Protein AF-A0A1X1ZXG7-F1 (afdb_monomer_lite)

pLDDT: mean 84.22, std 15.98, range [33.38, 97.19]

Sequence (123 aa):
MFLPVGERIFGDMFITGVLAHEYGHALQQMAKLVTRKDPTIVREQQADCFAGVYLWWVAAGKSPRFMLSTGDGLDRVLAGVVTTRDPVMDSDTENDDEHGSALDRVSAFQMGFVTTAPTTSRP

Foldseek 3Di:
DDDPVLCVQLNPVLVVLVVQLVVQLVCCVVVVVDDPPDQLQVSLLSSLLSSLQVVLCQCVVNDPPHHADPPSRVVSNLVSLQVPADDPDDPPDRDNPHSHHSCSSSVSSCNNNVVNPDPPPDD

Secondary structure (DSSP, 8-state):
--HHHHHHHH-HHHHHHHHHHHHHHHHHHHTT---TTS-HHHHHHHHHHHHHHHHHHHHTT--SS----TTHHHHHHHHHHHHTPPP---TT---S-----HHHHHHHHHHHHHHSS-TT---

Radius of gyration: 14.58 Å; chains: 1; bounding box: 30×31×45 Å

Organism: NCBI:txid244292

Structure (mmCIF, N/CA/C/O backbone):
data_AF-A0A1X1ZXG7-F1
#
_entry.id   AF-A0A1X1ZXG7-F1
#
loop_
_atom_site.group_PDB
_atom_site.id
_atom_site.type_symbol
_atom_site.label_atom_id
_atom_site.label_alt_id
_atom_site.label_comp_id
_atom_site.label_asym_id
_atom_site.label_entity_id
_atom_site.label_seq_id
_atom_site.pdbx_PDB_ins_code
_atom_site.Cartn_x
_atom_site.Cartn_y
_atom_site.Cartn_z
_atom_site.occupancy
_atom_site.B_iso_or_equiv
_atom_site.auth_seq_id
_atom_site.auth_comp_id
_atom_site.auth_asym_id
_atom_site.auth_atom_id
_atom_site.pdbx_PDB_model_num
ATOM 1 N N . MET A 1 1 ? -7.130 -12.156 -11.820 1.00 54.00 1 MET A N 1
ATOM 2 C CA . MET A 1 1 ? -8.278 -12.391 -10.907 1.00 54.00 1 MET A CA 1
ATOM 3 C C . MET A 1 1 ? -8.047 -11.483 -9.729 1.00 54.00 1 MET A C 1
ATOM 5 O O . MET A 1 1 ? -7.066 -11.734 -9.055 1.00 54.00 1 MET A O 1
ATOM 9 N N . PHE A 1 2 ? -8.802 -10.402 -9.533 1.00 74.25 2 PHE A N 1
ATOM 10 C CA . PHE A 1 2 ? -8.343 -9.440 -8.527 1.00 74.25 2 PHE A CA 1
ATOM 11 C C . PHE A 1 2 ? -9.372 -9.133 -7.456 1.00 74.25 2 PHE A C 1
ATOM 13 O O . PHE A 1 2 ? -9.408 -9.838 -6.453 1.00 74.25 2 PHE A O 1
ATOM 20 N N . LEU A 1 3 ? -10.252 -8.160 -7.656 1.00 81.12 3 LEU A N 1
ATOM 21 C CA . LEU A 1 3 ? -10.938 -7.570 -6.507 1.00 81.12 3 LEU A CA 1
ATOM 22 C C . LEU A 1 3 ? -12.035 -8.461 -5.886 1.00 81.12 3 LEU A C 1
ATOM 24 O O . LEU A 1 3 ? -11.907 -8.777 -4.710 1.00 81.12 3 LEU A O 1
ATOM 28 N N . PRO A 1 4 ? -13.041 -8.992 -6.614 1.00 86.62 4 PRO A N 1
ATOM 29 C CA . PRO A 1 4 ? -14.139 -9.726 -5.962 1.00 86.62 4 PRO A CA 1
ATOM 30 C C . PRO A 1 4 ? -13.723 -11.061 -5.331 1.00 86.62 4 PRO A C 1
ATOM 32 O O . PRO A 1 4 ? -14.376 -11.573 -4.428 1.00 86.62 4 PRO A O 1
ATOM 35 N N . VAL A 1 5 ? -12.657 -11.674 -5.847 1.00 87.00 5 VAL A N 1
ATOM 36 C CA . VAL A 1 5 ? -12.129 -12.930 -5.301 1.00 87.00 5 VAL A CA 1
ATOM 37 C C . VAL A 1 5 ? -11.147 -12.637 -4.177 1.00 87.00 5 VAL A C 1
ATOM 39 O O . VAL A 1 5 ? -11.228 -13.276 -3.134 1.00 87.00 5 VAL A O 1
ATOM 42 N N . GLY A 1 6 ? -10.264 -11.654 -4.362 1.00 84.88 6 GLY A N 1
ATOM 43 C CA . GLY A 1 6 ? -9.348 -11.211 -3.319 1.00 84.88 6 GLY A CA 1
ATOM 44 C C . GLY A 1 6 ? -10.091 -10.722 -2.079 1.00 84.88 6 GLY A C 1
ATOM 45 O O . GLY A 1 6 ? -9.715 -11.090 -0.977 1.00 84.88 6 GLY A O 1
ATOM 46 N N . GLU A 1 7 ? -11.208 -10.012 -2.237 1.00 89.94 7 GLU A N 1
ATOM 47 C CA . GLU A 1 7 ? -12.091 -9.620 -1.131 1.00 89.94 7 GLU A CA 1
ATOM 48 C C . GLU A 1 7 ? -12.599 -10.838 -0.348 1.00 89.94 7 GLU A C 1
ATOM 50 O O . GLU A 1 7 ? -12.526 -10.871 0.875 1.00 89.94 7 GLU A O 1
ATOM 55 N N . ARG A 1 8 ? -13.055 -11.892 -1.034 1.00 89.25 8 ARG A N 1
ATOM 56 C CA . ARG A 1 8 ? -13.560 -13.105 -0.366 1.00 89.25 8 ARG A CA 1
ATOM 57 C C . ARG A 1 8 ? -12.480 -13.859 0.409 1.00 89.25 8 ARG A C 1
ATOM 59 O O . ARG A 1 8 ? -12.806 -14.530 1.383 1.00 89.25 8 ARG A O 1
ATOM 66 N N . ILE A 1 9 ? -11.229 -13.792 -0.043 1.00 89.31 9 ILE A N 1
ATO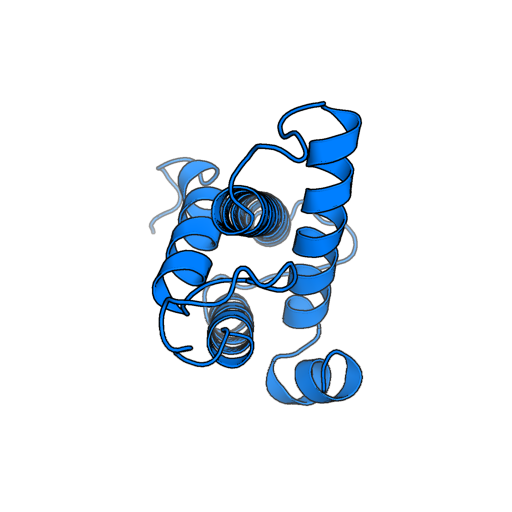M 67 C CA . ILE A 1 9 ? -10.109 -14.545 0.541 1.00 89.31 9 ILE A CA 1
ATOM 68 C C . ILE A 1 9 ? -9.398 -13.724 1.628 1.00 89.31 9 ILE A C 1
ATOM 70 O O . ILE A 1 9 ? -9.066 -14.255 2.686 1.00 89.31 9 ILE A O 1
ATOM 74 N N . PHE A 1 10 ? -9.185 -12.431 1.384 1.00 91.56 10 PHE A N 1
ATOM 75 C CA . PHE A 1 10 ? -8.343 -11.543 2.192 1.00 91.56 10 PHE A CA 1
ATOM 76 C C . PHE A 1 10 ? -9.133 -10.423 2.898 1.00 91.56 10 PHE A C 1
ATOM 78 O O . PHE A 1 10 ? -8.605 -9.743 3.775 1.00 91.56 10 PHE A O 1
ATOM 85 N N . GLY A 1 11 ? -10.417 -10.254 2.589 1.00 90.88 11 GLY A N 1
ATOM 86 C CA . GLY A 1 11 ? -11.300 -9.263 3.207 1.00 90.88 11 GLY A CA 1
ATOM 87 C C . GLY A 1 11 ? -11.154 -7.842 2.653 1.00 90.88 11 GLY A C 1
ATOM 88 O O . GLY A 1 11 ? -10.277 -7.532 1.850 1.00 90.88 11 GLY A O 1
ATOM 89 N N . ASP A 1 12 ? -12.016 -6.947 3.125 1.00 91.88 12 ASP A N 1
ATOM 90 C CA . ASP A 1 12 ? -12.188 -5.583 2.601 1.00 91.88 12 ASP A CA 1
ATOM 91 C C . ASP A 1 12 ? -10.915 -4.725 2.685 1.00 91.88 12 ASP A C 1
ATOM 93 O O . ASP A 1 12 ? -10.655 -3.859 1.842 1.00 91.88 12 ASP A O 1
ATOM 97 N N . MET A 1 13 ? -10.079 -4.973 3.698 1.00 94.00 13 MET A N 1
ATOM 98 C CA . MET A 1 13 ? -8.830 -4.232 3.866 1.00 94.00 13 MET A CA 1
ATOM 99 C C . MET A 1 13 ? -7.789 -4.577 2.802 1.00 94.00 13 ME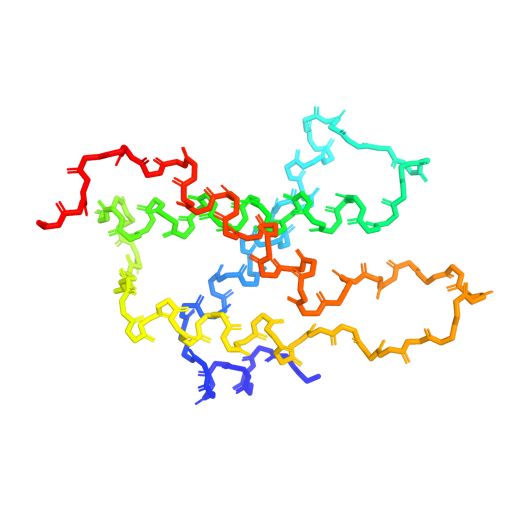T A C 1
ATOM 101 O O . MET A 1 13 ? -6.974 -3.717 2.478 1.00 94.00 13 MET A O 1
ATOM 105 N N . PHE A 1 14 ? -7.845 -5.768 2.197 1.00 93.00 14 PHE A N 1
ATOM 106 C CA . PHE A 1 14 ? -7.025 -6.075 1.024 1.00 93.00 14 PHE A CA 1
ATOM 107 C C . PHE A 1 14 ? -7.404 -5.175 -0.155 1.00 93.00 14 PHE A C 1
ATOM 109 O O . PHE A 1 14 ? -6.527 -4.586 -0.778 1.00 93.00 14 PHE A O 1
ATOM 116 N N . ILE A 1 15 ? -8.703 -4.986 -0.405 1.00 92.56 15 ILE A N 1
ATOM 117 C CA . ILE A 1 15 ? -9.190 -4.087 -1.464 1.00 92.56 15 ILE A CA 1
ATOM 118 C C . ILE A 1 15 ? -8.738 -2.658 -1.200 1.00 92.56 15 ILE A C 1
ATOM 120 O O . ILE A 1 15 ? -8.221 -1.986 -2.087 1.00 92.56 15 ILE A O 1
ATOM 124 N N . THR A 1 16 ? -8.870 -2.221 0.048 1.00 93.94 16 THR A N 1
ATOM 125 C CA . THR A 1 16 ? -8.387 -0.914 0.491 1.00 93.94 16 THR A CA 1
ATOM 126 C C . THR A 1 16 ? -6.874 -0.758 0.274 1.00 93.94 16 THR A C 1
ATOM 128 O O . THR A 1 16 ? -6.434 0.300 -0.167 1.00 93.94 16 THR A O 1
ATOM 131 N N . GLY A 1 17 ? -6.085 -1.807 0.527 1.00 94.31 17 GLY A N 1
ATOM 132 C CA . GLY A 1 17 ? -4.644 -1.845 0.261 1.00 94.31 17 GLY A CA 1
ATOM 133 C C . GLY A 1 17 ? -4.298 -1.737 -1.223 1.00 94.31 17 GLY A C 1
ATOM 134 O O . GLY A 1 17 ? -3.458 -0.918 -1.583 1.00 94.31 17 GLY A O 1
ATOM 135 N N . VAL A 1 18 ? -4.992 -2.487 -2.086 1.00 93.50 18 VAL A N 1
ATOM 136 C CA . VAL A 1 18 ? -4.825 -2.398 -3.547 1.00 93.50 18 VAL A CA 1
ATOM 137 C C . VAL A 1 18 ? -5.153 -0.989 -4.037 1.00 93.50 18 VAL A C 1
ATOM 139 O O . VAL A 1 18 ? -4.353 -0.373 -4.725 1.00 93.50 18 VAL A O 1
ATOM 142 N N . LEU A 1 19 ? -6.286 -0.419 -3.621 1.00 94.31 19 LEU A N 1
ATOM 143 C CA . LEU A 1 19 ? -6.653 0.946 -4.013 1.00 94.31 19 LEU A CA 1
ATOM 144 C C . LEU A 1 19 ? -5.636 1.991 -3.534 1.00 94.31 19 LEU A C 1
ATOM 146 O O . LEU A 1 19 ? -5.398 2.977 -4.229 1.00 94.31 19 LEU A O 1
ATOM 150 N N . ALA A 1 20 ? -5.043 1.794 -2.356 1.00 96.50 20 ALA A N 1
ATOM 151 C CA . ALA A 1 20 ? -4.009 2.682 -1.840 1.00 96.50 20 ALA A CA 1
ATOM 152 C C . ALA A 1 20 ? -2.710 2.599 -2.654 1.00 96.50 20 ALA A C 1
ATOM 154 O O . ALA A 1 20 ? -2.077 3.631 -2.870 1.00 96.50 20 ALA A O 1
ATOM 155 N N . HIS A 1 21 ? -2.353 1.408 -3.137 1.00 95.56 21 HIS A N 1
ATOM 156 C CA . HIS A 1 21 ? -1.243 1.200 -4.065 1.00 95.56 21 HIS A CA 1
ATOM 157 C C . HIS A 1 21 ? -1.498 1.924 -5.399 1.00 95.56 21 HIS A C 1
ATOM 159 O O . HIS A 1 21 ? -0.707 2.782 -5.788 1.00 95.56 21 HIS A O 1
ATOM 165 N N . GLU A 1 22 ? -2.660 1.712 -6.026 1.00 94.06 22 GLU A N 1
ATOM 166 C CA . GLU A 1 22 ? -3.016 2.380 -7.291 1.00 94.06 22 GLU A CA 1
ATOM 167 C C . GLU A 1 22 ? -3.041 3.909 -7.158 1.00 94.06 22 GLU A C 1
ATOM 169 O O . GLU A 1 22 ? -2.567 4.659 -8.017 1.00 94.06 22 GLU A O 1
ATOM 174 N N . TYR A 1 23 ? -3.567 4.403 -6.035 1.00 96.25 23 TYR A N 1
ATOM 175 C CA . TYR A 1 23 ? -3.531 5.829 -5.730 1.00 96.25 23 TYR A CA 1
ATOM 176 C C . TYR A 1 23 ? -2.100 6.326 -5.480 1.00 96.25 23 TYR A C 1
ATOM 178 O O . TYR A 1 23 ? -1.778 7.477 -5.782 1.00 96.25 23 TYR A O 1
ATOM 186 N N . GLY A 1 24 ? -1.221 5.456 -4.983 1.00 95.62 24 GLY A N 1
ATOM 187 C CA . GLY A 1 24 ? 0.209 5.690 -4.881 1.00 95.62 24 GLY A CA 1
ATOM 188 C C . GLY A 1 24 ? 0.819 6.080 -6.226 1.00 95.62 24 GLY A C 1
ATOM 189 O O . GLY A 1 24 ? 1.476 7.117 -6.295 1.00 95.62 24 GLY A O 1
ATOM 190 N N . HIS A 1 25 ? 0.521 5.362 -7.312 1.00 95.19 25 HIS A N 1
ATOM 191 C CA . HIS A 1 25 ? 0.975 5.753 -8.656 1.00 95.19 25 HIS A CA 1
ATOM 192 C C . HIS A 1 25 ? 0.498 7.143 -9.072 1.00 95.19 25 HIS A C 1
ATOM 194 O O . HIS A 1 25 ? 1.263 7.925 -9.647 1.00 95.19 25 HIS A O 1
ATOM 200 N N . ALA A 1 26 ? -0.751 7.489 -8.757 1.00 95.31 26 ALA A N 1
ATOM 201 C CA . ALA A 1 26 ? -1.267 8.825 -9.033 1.00 95.31 26 ALA A CA 1
ATOM 202 C C . ALA A 1 26 ? -0.479 9.896 -8.257 1.00 95.31 26 ALA A C 1
ATOM 204 O O . ALA A 1 26 ? -0.059 10.896 -8.844 1.00 95.31 26 ALA A O 1
ATOM 205 N N . LEU A 1 27 ? -0.199 9.669 -6.968 1.00 95.94 27 LEU A N 1
ATOM 206 C CA . LEU A 1 27 ? 0.618 10.574 -6.152 1.00 95.94 27 LEU A CA 1
ATOM 207 C C . LEU A 1 27 ? 2.028 10.750 -6.722 1.00 95.94 27 LEU A C 1
ATOM 209 O O . LEU A 1 27 ? 2.512 11.879 -6.796 1.00 95.94 27 LEU A O 1
ATOM 213 N N . GLN A 1 28 ? 2.663 9.667 -7.175 1.00 94.38 28 GLN A N 1
ATOM 214 C CA . GLN A 1 28 ? 3.982 9.714 -7.811 1.00 94.38 28 GLN A CA 1
ATOM 215 C C . GLN A 1 28 ? 4.001 10.646 -9.023 1.00 94.38 28 GLN A C 1
ATOM 217 O O . GLN A 1 28 ? 4.900 11.480 -9.154 1.00 94.38 28 GLN A O 1
ATOM 222 N N . GLN A 1 29 ? 2.990 10.531 -9.890 1.00 92.19 29 GLN A N 1
ATOM 223 C CA . GLN A 1 29 ? 2.855 11.366 -11.082 1.00 92.19 29 GLN A CA 1
ATOM 224 C C . GLN A 1 29 ? 2.562 12.825 -10.724 1.00 92.19 29 GLN A C 1
ATOM 226 O O . GLN A 1 29 ? 3.204 13.735 -11.251 1.00 92.19 29 GLN A O 1
ATOM 231 N N . MET A 1 30 ? 1.625 13.060 -9.803 1.00 94.69 30 MET A N 1
ATOM 232 C CA . MET A 1 30 ? 1.227 14.404 -9.376 1.00 94.69 30 MET A CA 1
ATOM 233 C C . MET A 1 30 ? 2.377 15.160 -8.702 1.00 94.69 30 MET A C 1
ATOM 235 O O . MET A 1 30 ? 2.577 16.346 -8.969 1.00 94.69 30 MET A O 1
ATOM 239 N N . ALA A 1 31 ? 3.149 14.474 -7.857 1.00 95.12 31 ALA A N 1
ATOM 240 C CA . ALA A 1 31 ? 4.288 15.041 -7.141 1.00 95.12 31 ALA A CA 1
ATOM 241 C C . ALA A 1 31 ? 5.605 14.983 -7.937 1.00 95.12 31 ALA A C 1
ATOM 243 O O . ALA A 1 31 ? 6.620 15.485 -7.458 1.00 95.12 31 ALA A O 1
ATOM 244 N N . LYS A 1 32 ? 5.594 14.421 -9.157 1.00 94.62 32 LYS A N 1
ATOM 245 C CA . LYS A 1 32 ? 6.773 14.255 -10.027 1.00 94.62 32 LYS A CA 1
ATOM 246 C C . LYS A 1 32 ? 7.930 13.525 -9.331 1.00 94.62 32 LYS A C 1
ATOM 248 O O . LYS A 1 32 ? 9.090 13.883 -9.515 1.00 94.62 32 LYS A O 1
ATOM 253 N N . LEU A 1 33 ? 7.602 12.518 -8.521 1.00 91.31 33 LEU A N 1
ATOM 254 C CA . LEU A 1 33 ? 8.583 11.722 -7.772 1.00 91.31 33 LEU A CA 1
ATOM 255 C C . LEU A 1 33 ? 9.298 10.695 -8.650 1.00 91.31 33 LEU A C 1
ATOM 257 O O . LEU A 1 33 ? 10.388 10.253 -8.306 1.00 91.31 33 LEU A O 1
ATOM 261 N N . VAL A 1 34 ? 8.673 10.329 -9.769 1.00 88.56 34 VAL A N 1
ATOM 262 C CA . VAL A 1 34 ? 9.185 9.360 -10.736 1.00 88.56 34 VAL A CA 1
ATOM 263 C C . VAL A 1 34 ? 8.930 9.849 -12.159 1.00 88.56 34 VAL A C 1
ATOM 265 O O . VAL A 1 34 ? 8.052 10.674 -12.431 1.00 88.56 34 VAL A O 1
ATOM 268 N N . THR A 1 35 ? 9.695 9.305 -13.085 1.00 87.50 35 THR A N 1
ATOM 269 C CA . THR A 1 35 ? 9.650 9.528 -14.523 1.00 87.50 35 THR A CA 1
ATOM 270 C C . THR A 1 35 ? 9.559 8.184 -15.242 1.00 87.50 35 THR A C 1
ATOM 272 O O . THR A 1 35 ? 9.761 7.125 -14.656 1.00 87.50 35 THR A O 1
ATOM 275 N N . ARG A 1 36 ? 9.314 8.207 -16.557 1.00 81.75 36 ARG A N 1
ATOM 276 C CA . ARG A 1 36 ? 9.347 6.986 -17.385 1.00 81.75 36 ARG A CA 1
ATOM 277 C C . ARG A 1 36 ? 10.739 6.349 -17.508 1.00 81.75 36 ARG A C 1
ATOM 279 O O . ARG A 1 36 ? 10.849 5.302 -18.122 1.00 81.75 36 ARG A O 1
ATOM 286 N N . LYS A 1 37 ? 11.790 7.010 -17.015 1.00 86.31 37 LYS A N 1
ATOM 287 C CA . LYS A 1 37 ? 13.164 6.491 -17.036 1.00 86.31 37 LYS A CA 1
ATOM 288 C C . LYS A 1 37 ? 13.530 5.749 -15.754 1.00 86.31 37 LYS A C 1
ATOM 290 O O . LYS A 1 37 ? 14.575 5.109 -15.721 1.00 86.31 37 LYS A O 1
ATOM 295 N N . ASP A 1 38 ? 12.721 5.887 -14.707 1.00 86.56 38 ASP A N 1
ATOM 296 C CA . ASP A 1 38 ? 12.938 5.155 -13.468 1.00 86.56 38 ASP A CA 1
ATOM 297 C C . ASP A 1 38 ? 12.507 3.696 -13.664 1.00 86.56 38 ASP A C 1
ATOM 299 O O . ASP A 1 38 ? 11.471 3.470 -14.300 1.00 86.56 38 ASP A O 1
ATOM 303 N N . PRO A 1 39 ? 13.261 2.718 -13.129 1.00 87.81 39 PRO A N 1
ATOM 304 C CA . PRO A 1 39 ? 12.897 1.310 -13.242 1.00 87.81 39 PRO A CA 1
ATOM 305 C C . PRO A 1 39 ? 11.478 1.055 -12.723 1.00 87.81 39 PRO A C 1
ATOM 307 O O . PRO A 1 39 ? 11.117 1.568 -11.658 1.00 87.81 39 PRO A O 1
ATOM 310 N N . THR A 1 40 ? 10.691 0.243 -13.437 1.00 85.62 40 THR A N 1
ATOM 311 C CA . THR A 1 40 ? 9.304 -0.100 -13.067 1.00 85.62 40 THR A CA 1
ATOM 312 C C . THR A 1 40 ? 9.219 -0.569 -11.617 1.00 85.62 40 THR A C 1
ATOM 314 O O . THR A 1 40 ? 8.493 0.029 -10.827 1.00 85.62 40 THR A O 1
ATOM 317 N N . ILE A 1 41 ? 10.103 -1.483 -11.209 1.00 87.19 41 ILE A N 1
ATOM 318 C CA . ILE A 1 41 ? 10.185 -1.991 -9.833 1.00 87.19 41 ILE A CA 1
ATOM 319 C C . ILE A 1 41 ? 10.358 -0.908 -8.750 1.00 87.19 41 ILE A C 1
ATOM 321 O O . ILE A 1 41 ? 9.910 -1.073 -7.616 1.00 87.19 41 ILE A O 1
ATOM 325 N N . VAL A 1 42 ? 11.003 0.224 -9.054 1.00 88.94 42 VAL A N 1
ATOM 326 C CA . VAL A 1 42 ? 11.150 1.335 -8.093 1.00 88.94 42 VAL A CA 1
ATOM 327 C C . VAL A 1 42 ? 9.824 2.075 -7.929 1.00 88.94 42 VAL A C 1
ATOM 329 O O . VAL A 1 42 ? 9.462 2.470 -6.818 1.00 88.94 42 VAL A O 1
ATOM 332 N N . ARG A 1 43 ? 9.088 2.249 -9.030 1.00 90.94 43 ARG A N 1
ATOM 333 C CA . ARG A 1 43 ? 7.766 2.884 -9.041 1.00 90.94 43 ARG A CA 1
ATOM 334 C C . ARG A 1 43 ? 6.759 2.016 -8.288 1.00 90.94 43 ARG A C 1
ATOM 336 O O . ARG A 1 43 ? 6.029 2.540 -7.450 1.00 90.94 43 ARG A O 1
ATOM 343 N N . GLU A 1 44 ? 6.801 0.707 -8.493 1.00 91.88 44 GLU A N 1
ATOM 344 C CA . GLU A 1 44 ? 5.931 -0.251 -7.805 1.00 91.88 44 GLU A CA 1
ATOM 345 C C . GLU A 1 44 ? 6.214 -0.333 -6.301 1.00 91.88 44 GLU A C 1
ATOM 347 O O . GLU A 1 44 ? 5.314 -0.140 -5.481 1.00 91.88 44 GLU A O 1
ATOM 352 N N . GLN A 1 45 ? 7.482 -0.462 -5.898 1.00 93.38 45 GLN A N 1
ATOM 353 C CA . GLN A 1 45 ? 7.835 -0.463 -4.473 1.00 93.38 45 GLN A CA 1
ATOM 354 C C . GLN A 1 45 ? 7.463 0.853 -3.774 1.00 93.38 45 GLN A C 1
ATOM 356 O O . GLN A 1 45 ? 7.013 0.856 -2.627 1.00 93.38 45 GLN A O 1
ATOM 361 N N . GLN A 1 46 ? 7.605 2.002 -4.437 1.00 94.94 46 GLN A N 1
ATOM 362 C CA . GLN A 1 46 ? 7.172 3.265 -3.841 1.00 94.94 46 GLN A CA 1
ATOM 363 C C . GLN A 1 46 ? 5.640 3.333 -3.681 1.00 94.94 46 GLN A C 1
ATOM 365 O O . GLN A 1 46 ? 5.167 3.909 -2.699 1.00 94.94 46 GLN A O 1
ATOM 370 N N . ALA A 1 47 ? 4.864 2.730 -4.586 1.00 95.25 47 ALA A N 1
ATOM 371 C CA . ALA A 1 47 ? 3.409 2.642 -4.459 1.00 95.25 47 ALA A CA 1
ATOM 372 C C . ALA A 1 47 ? 2.994 1.718 -3.299 1.00 95.25 47 ALA A C 1
ATOM 374 O O . ALA A 1 47 ? 2.163 2.111 -2.476 1.00 95.25 47 ALA A O 1
ATOM 375 N N . ASP A 1 48 ? 3.649 0.562 -3.145 1.00 96.31 48 ASP A N 1
ATOM 376 C CA . ASP A 1 48 ? 3.468 -0.323 -1.985 1.00 96.31 48 ASP A CA 1
ATOM 377 C C . ASP A 1 48 ? 3.827 0.383 -0.664 1.00 96.31 48 ASP A C 1
ATOM 379 O O . ASP A 1 48 ? 3.105 0.265 0.329 1.00 96.31 48 ASP A O 1
ATOM 383 N N . CYS A 1 49 ? 4.891 1.191 -0.650 1.00 96.38 49 CYS A N 1
ATOM 384 C CA . CYS A 1 49 ? 5.254 2.016 0.504 1.00 96.38 49 CYS A CA 1
ATOM 385 C C . CYS A 1 49 ? 4.151 3.030 0.857 1.00 96.38 49 CYS A C 1
ATOM 387 O O . CYS A 1 49 ? 3.759 3.147 2.020 1.00 96.38 49 CYS A O 1
ATOM 389 N N . PHE A 1 50 ? 3.575 3.723 -0.130 1.00 97.19 50 PHE A N 1
ATOM 390 C CA . PHE A 1 50 ? 2.450 4.635 0.107 1.00 97.19 50 PHE A CA 1
ATOM 391 C C . PHE A 1 50 ? 1.196 3.912 0.609 1.00 97.19 50 PHE A C 1
ATOM 393 O O . PHE A 1 50 ? 0.519 4.420 1.509 1.00 97.19 50 PHE A O 1
ATOM 400 N N . ALA A 1 51 ? 0.924 2.706 0.108 1.00 96.81 51 ALA A N 1
ATOM 401 C CA . ALA A 1 51 ? -0.132 1.857 0.647 1.00 96.81 51 ALA A CA 1
ATOM 402 C C . ALA A 1 51 ? 0.125 1.509 2.124 1.00 96.81 51 ALA A C 1
ATOM 404 O O . ALA A 1 51 ? -0.784 1.623 2.949 1.00 96.81 51 ALA A O 1
ATOM 405 N N . GLY A 1 52 ? 1.370 1.177 2.482 1.00 96.31 52 GLY A N 1
ATOM 406 C CA . GLY A 1 52 ? 1.801 0.948 3.864 1.00 96.31 52 GLY A CA 1
ATOM 407 C C . GLY A 1 52 ? 1.525 2.140 4.782 1.00 96.31 52 GLY A C 1
ATOM 408 O O . GLY A 1 52 ? 0.907 1.980 5.836 1.00 96.31 52 GLY A O 1
ATOM 409 N N . VAL A 1 53 ? 1.897 3.349 4.351 1.00 97.12 53 VAL A N 1
ATOM 410 C CA . VAL A 1 53 ? 1.629 4.600 5.085 1.00 97.12 53 VAL A CA 1
ATOM 411 C C . VAL A 1 53 ? 0.129 4.803 5.320 1.00 97.12 53 VAL A C 1
ATOM 413 O O . VAL A 1 53 ? -0.300 5.136 6.430 1.00 97.12 53 VAL A O 1
ATOM 416 N N . TYR A 1 54 ? -0.692 4.601 4.286 1.00 96.81 54 TYR A N 1
ATOM 417 C CA . TYR A 1 54 ? -2.140 4.760 4.406 1.00 96.81 54 TYR A CA 1
ATOM 418 C C . TYR A 1 54 ? -2.749 3.726 5.358 1.00 96.81 54 TYR A C 1
ATOM 420 O O . TYR A 1 54 ? -3.554 4.079 6.222 1.00 96.81 54 TYR A O 1
ATOM 428 N N . LEU A 1 55 ? -2.342 2.459 5.256 1.00 96.12 55 LEU A N 1
ATOM 429 C CA . LEU A 1 55 ? -2.869 1.406 6.120 1.00 96.12 55 LEU A CA 1
ATOM 430 C C . LEU A 1 55 ? -2.424 1.591 7.571 1.00 96.12 55 LEU A C 1
ATOM 432 O O . LEU A 1 55 ? -3.219 1.329 8.473 1.00 96.12 55 LEU A O 1
ATOM 436 N N . TRP A 1 56 ? -1.226 2.125 7.820 1.00 96.00 56 TRP A N 1
ATOM 437 C CA . TRP A 1 56 ? -0.841 2.552 9.164 1.00 96.00 56 TRP A CA 1
ATOM 438 C C . TRP A 1 56 ? -1.790 3.630 9.702 1.00 96.00 56 TRP A C 1
ATOM 440 O O . TRP A 1 56 ? -2.267 3.536 10.833 1.00 96.00 56 TRP A O 1
ATOM 450 N N . TRP A 1 57 ? -2.122 4.637 8.887 1.00 96.00 57 TRP A N 1
ATOM 451 C CA . TRP A 1 57 ? -3.045 5.706 9.279 1.00 96.00 57 TRP A CA 1
ATOM 452 C C . TRP A 1 57 ? -4.448 5.165 9.612 1.00 96.00 57 TRP A C 1
ATOM 454 O O . TRP A 1 57 ? -5.070 5.615 10.578 1.00 96.00 57 TRP A O 1
ATOM 464 N N . VAL A 1 58 ? -4.922 4.154 8.870 1.00 96.56 58 VAL A N 1
ATOM 465 C CA . VAL A 1 58 ? -6.164 3.421 9.173 1.00 96.56 58 VAL A CA 1
ATOM 466 C C . VAL A 1 58 ? -6.042 2.643 10.489 1.00 96.56 58 VAL A C 1
ATOM 468 O O . VAL A 1 58 ? -6.921 2.764 11.342 1.00 96.56 58 VAL A O 1
ATOM 471 N N . ALA A 1 59 ? -4.955 1.890 10.688 1.00 94.94 59 ALA A N 1
ATOM 472 C CA . ALA A 1 59 ? -4.702 1.128 11.915 1.00 94.94 59 ALA A CA 1
ATOM 473 C C . ALA A 1 59 ? -4.580 2.027 13.157 1.00 94.94 59 ALA A C 1
ATOM 475 O O . ALA A 1 59 ? -4.989 1.643 14.249 1.00 94.94 59 ALA A O 1
ATOM 476 N N . ALA A 1 60 ? -4.101 3.261 12.987 1.00 94.56 60 ALA A N 1
ATOM 477 C CA . ALA A 1 60 ? -4.063 4.284 14.029 1.00 94.56 60 ALA A CA 1
ATOM 478 C C . ALA A 1 60 ? -5.450 4.880 14.367 1.00 94.56 60 ALA A C 1
ATOM 480 O O . ALA A 1 60 ? -5.529 5.867 15.100 1.00 94.56 60 ALA A O 1
ATOM 481 N N . GLY A 1 61 ? -6.539 4.328 13.817 1.00 94.94 61 GLY A N 1
ATOM 482 C CA . GLY A 1 61 ? -7.916 4.734 14.109 1.00 94.94 61 GLY A CA 1
ATOM 483 C C . GLY A 1 61 ? -8.312 6.080 13.506 1.00 94.94 61 GLY A C 1
ATOM 484 O O . GLY A 1 61 ? -9.292 6.684 13.934 1.00 94.94 61 GLY A O 1
ATOM 485 N N . LYS A 1 62 ? -7.548 6.587 12.533 1.00 95.50 62 LYS A N 1
ATOM 486 C CA . LYS A 1 62 ? -7.778 7.923 11.964 1.00 95.50 62 LYS A CA 1
ATOM 487 C C . LYS A 1 62 ? -8.786 7.918 10.816 1.00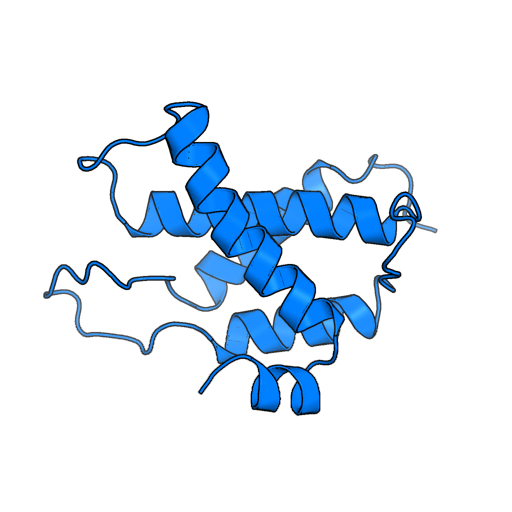 95.50 62 LYS A C 1
ATOM 489 O O . LYS A 1 62 ? -9.322 8.968 10.467 1.00 95.50 62 LYS A O 1
ATOM 494 N N . SER A 1 63 ? -9.056 6.748 10.239 1.00 95.75 63 SER A N 1
ATOM 495 C CA . SER A 1 63 ? -10.021 6.598 9.153 1.00 95.75 63 SER A CA 1
ATOM 496 C C . SER A 1 63 ? -11.459 6.634 9.661 1.00 95.75 63 SER A C 1
ATOM 498 O O . SER A 1 63 ? -11.813 5.827 10.514 1.00 95.75 63 SER A O 1
ATOM 500 N N . PRO A 1 64 ? -12.331 7.490 9.094 1.00 94.94 64 PRO A N 1
ATOM 501 C CA . PRO A 1 64 ? -13.755 7.465 9.413 1.00 94.94 64 PRO A CA 1
ATOM 502 C C . PRO A 1 64 ? -14.508 6.329 8.701 1.00 94.94 64 PRO A C 1
ATOM 504 O O . PRO A 1 64 ? -15.700 6.157 8.937 1.00 94.94 64 PRO A O 1
ATOM 507 N N . ARG A 1 65 ? -13.857 5.602 7.778 1.00 93.38 65 ARG A N 1
ATOM 508 C CA . ARG A 1 65 ? -14.500 4.602 6.903 1.00 93.38 65 ARG A CA 1
ATOM 509 C C . ARG A 1 65 ? -14.025 3.175 7.133 1.00 93.38 65 ARG A C 1
ATOM 511 O O . ARG A 1 65 ? -14.767 2.248 6.842 1.00 93.38 65 ARG A O 1
ATOM 518 N N . PHE A 1 66 ? -12.794 3.004 7.604 1.00 95.06 66 PHE A N 1
ATOM 519 C CA . PHE A 1 66 ? -12.136 1.704 7.662 1.00 95.06 66 PHE A CA 1
ATOM 520 C C . PHE A 1 66 ? -11.486 1.488 9.020 1.00 95.06 66 PHE A C 1
ATOM 522 O O . PHE A 1 66 ? -11.033 2.436 9.658 1.00 95.06 66 PHE A O 1
ATOM 529 N N . MET A 1 67 ? -11.403 0.226 9.424 1.00 93.44 67 MET A N 1
ATOM 530 C CA . MET A 1 67 ? -10.680 -0.210 10.610 1.00 93.44 67 MET A CA 1
ATOM 531 C C . MET A 1 67 ? -9.706 -1.309 10.205 1.00 93.44 67 MET A C 1
ATOM 533 O O . MET A 1 67 ? -10.056 -2.193 9.426 1.00 93.44 67 MET A O 1
ATOM 537 N N . LEU A 1 68 ? -8.497 -1.269 10.760 1.00 93.88 68 LEU A N 1
ATOM 538 C CA . LEU A 1 68 ? -7.475 -2.278 10.518 1.00 93.88 68 LEU A CA 1
ATOM 539 C C . LEU A 1 68 ? -6.889 -2.737 11.852 1.00 93.88 68 LEU A C 1
ATOM 541 O O . LEU A 1 68 ? -6.270 -1.951 12.563 1.00 93.88 68 LEU A O 1
ATOM 545 N N . SER A 1 69 ? -7.082 -4.015 12.179 1.00 92.19 69 SER A N 1
ATOM 546 C CA . SER A 1 69 ? -6.344 -4.668 13.264 1.00 92.19 69 SER A CA 1
ATOM 547 C C . SER A 1 69 ? -4.923 -4.978 12.798 1.00 92.19 69 SER A C 1
ATOM 549 O O . SER A 1 69 ? -4.745 -5.493 11.695 1.00 92.19 69 SER A O 1
ATOM 551 N N . THR A 1 70 ? -3.926 -4.716 13.643 1.00 89.19 70 THR A N 1
ATOM 552 C CA . THR A 1 70 ? -2.514 -5.038 13.375 1.00 89.19 70 THR A CA 1
ATOM 553 C C . THR A 1 70 ? -2.168 -6.520 13.558 1.00 89.19 70 THR A C 1
ATOM 555 O O . THR A 1 70 ? -1.031 -6.894 13.296 1.00 89.19 70 THR A O 1
ATOM 558 N N . GLY A 1 71 ? -3.124 -7.351 13.995 1.00 89.00 71 GLY A N 1
ATOM 559 C CA . GLY A 1 71 ? -3.05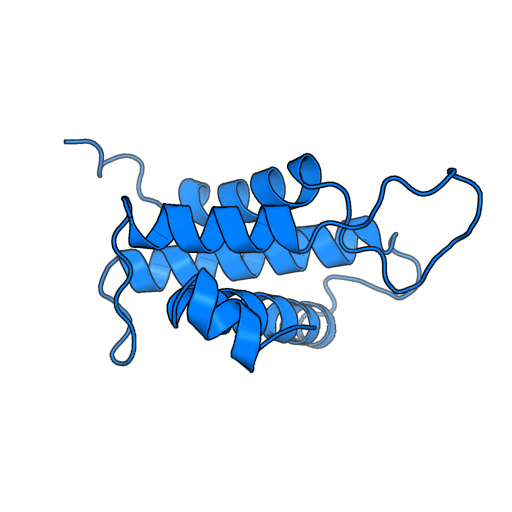1 -8.816 13.921 1.00 89.00 71 GLY A CA 1
ATOM 560 C C . GLY A 1 71 ? -3.722 -9.325 12.643 1.00 89.00 71 GLY A C 1
ATOM 561 O O . GLY A 1 71 ? -3.310 -8.971 11.541 1.00 89.00 71 GLY A O 1
ATOM 562 N N . ASP A 1 72 ? -4.830 -10.056 12.788 1.00 86.25 72 ASP A N 1
ATOM 563 C CA . ASP A 1 72 ? -5.556 -10.716 11.689 1.00 86.25 72 ASP A CA 1
ATOM 564 C C . ASP A 1 72 ? -5.844 -9.830 10.464 1.00 86.25 72 ASP A C 1
ATOM 566 O O . ASP A 1 72 ? -5.852 -10.311 9.331 1.00 86.25 72 ASP A O 1
ATOM 570 N N . GLY A 1 73 ? -6.125 -8.540 10.671 1.00 86.75 73 GLY A N 1
ATOM 571 C CA . GLY A 1 73 ? -6.430 -7.616 9.579 1.00 86.75 73 GLY A CA 1
ATOM 572 C C . GLY A 1 73 ? -5.215 -7.360 8.689 1.00 86.75 73 GLY A C 1
ATOM 573 O O . GLY A 1 73 ? -5.299 -7.492 7.469 1.00 86.75 73 GLY A O 1
ATOM 574 N N . LEU A 1 74 ? -4.084 -7.019 9.306 1.00 90.25 74 LEU A N 1
ATOM 575 C CA . LEU A 1 74 ? -2.822 -6.779 8.616 1.00 90.25 74 LEU A CA 1
ATOM 576 C C . LEU A 1 74 ? -2.270 -8.067 7.994 1.00 90.25 74 LEU A C 1
ATOM 578 O O . LEU A 1 74 ? -1.806 -8.032 6.857 1.00 90.25 74 LEU A O 1
ATOM 582 N N . ASP A 1 75 ? -2.406 -9.204 8.678 1.00 91.25 75 ASP A N 1
ATOM 583 C CA . ASP A 1 75 ? -1.977 -10.506 8.156 1.00 91.25 75 ASP A CA 1
ATOM 584 C C . ASP A 1 75 ? -2.700 -10.870 6.859 1.00 91.25 75 ASP A C 1
ATOM 586 O O . ASP A 1 75 ? -2.076 -11.327 5.900 1.00 91.25 75 ASP A O 1
ATOM 590 N N . ARG A 1 76 ? -4.012 -10.617 6.777 1.00 91.19 76 ARG A N 1
ATOM 591 C CA . ARG A 1 76 ? -4.772 -10.861 5.544 1.00 91.19 76 ARG A CA 1
ATOM 592 C C . ARG A 1 76 ? -4.364 -9.931 4.407 1.00 91.19 76 ARG A C 1
ATOM 594 O O . ARG A 1 76 ? -4.296 -10.378 3.263 1.00 91.19 76 ARG A O 1
ATOM 601 N N . VAL A 1 77 ? -4.055 -8.668 4.705 1.00 91.19 77 VAL A N 1
ATOM 602 C CA . VAL A 1 77 ? -3.513 -7.735 3.706 1.00 91.19 77 VAL A CA 1
ATOM 603 C C . VAL A 1 77 ? -2.178 -8.250 3.171 1.00 91.19 77 VAL A C 1
ATOM 605 O O . VAL A 1 77 ? -2.013 -8.352 1.957 1.00 91.19 77 VAL A O 1
ATOM 608 N N . LEU A 1 78 ? -1.252 -8.629 4.057 1.00 90.69 78 LEU A N 1
ATOM 609 C CA . LEU A 1 78 ? 0.058 -9.157 3.669 1.00 90.69 78 LEU A CA 1
ATOM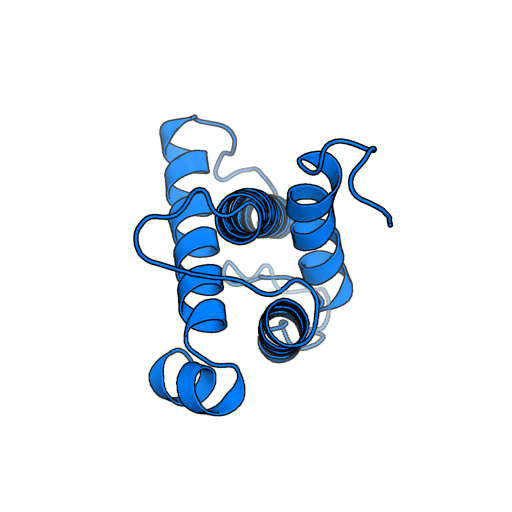 610 C C . LEU A 1 78 ? -0.066 -10.472 2.887 1.00 90.69 78 LEU A C 1
ATOM 612 O O . LEU A 1 78 ? 0.634 -10.658 1.896 1.00 90.69 78 LEU A O 1
ATOM 616 N N . ALA A 1 79 ? -0.995 -11.355 3.264 1.00 90.50 79 ALA A N 1
ATOM 617 C CA . ALA A 1 79 ? -1.290 -12.568 2.504 1.00 90.50 79 ALA A CA 1
ATOM 618 C C . ALA A 1 79 ? -1.764 -12.249 1.077 1.00 90.50 79 ALA A C 1
ATOM 620 O O . ALA A 1 79 ? -1.345 -12.908 0.123 1.00 90.50 79 ALA A O 1
ATOM 621 N N . GLY A 1 80 ? -2.583 -11.207 0.918 1.00 87.31 80 GLY A N 1
ATOM 622 C CA . GLY A 1 80 ? -2.973 -10.689 -0.387 1.00 87.31 80 GLY A CA 1
ATOM 623 C C . GLY A 1 80 ? -1.781 -10.159 -1.185 1.00 87.31 80 GLY A C 1
ATOM 624 O O . GLY A 1 80 ? -1.582 -10.585 -2.317 1.00 87.31 80 GLY A O 1
ATOM 625 N N . VAL A 1 81 ? -0.935 -9.318 -0.579 1.00 85.56 81 VAL A N 1
ATOM 626 C CA . VAL A 1 81 ? 0.297 -8.787 -1.201 1.00 85.56 81 VAL A CA 1
ATOM 627 C C . VAL A 1 81 ? 1.216 -9.913 -1.693 1.00 85.56 81 VAL A C 1
ATOM 629 O O . VAL A 1 81 ? 1.710 -9.870 -2.818 1.00 85.56 81 VAL A O 1
ATOM 632 N N . VAL A 1 82 ? 1.406 -10.958 -0.883 1.00 85.69 82 VAL A N 1
ATOM 633 C CA . VAL A 1 82 ? 2.210 -12.133 -1.255 1.00 85.69 82 VAL A CA 1
ATOM 634 C C . VAL A 1 82 ? 1.554 -12.932 -2.382 1.00 85.69 82 VAL A C 1
ATOM 636 O O . VAL A 1 82 ? 2.251 -13.433 -3.262 1.00 85.69 82 VAL A O 1
ATOM 639 N N . THR A 1 83 ? 0.227 -13.065 -2.374 1.00 84.19 83 THR A N 1
ATOM 640 C CA . THR A 1 83 ? -0.511 -13.834 -3.390 1.00 84.19 83 THR A CA 1
ATOM 641 C C . THR A 1 83 ? -0.514 -13.138 -4.746 1.00 84.19 83 THR A C 1
ATOM 643 O O . THR A 1 83 ? -0.512 -13.810 -5.774 1.00 84.19 83 THR A O 1
ATOM 646 N N . THR A 1 84 ? -0.487 -11.806 -4.761 1.00 77.75 84 THR A N 1
ATOM 647 C CA . THR A 1 84 ? -0.473 -11.000 -5.987 1.00 77.75 84 THR A CA 1
ATOM 648 C C . THR A 1 84 ? 0.939 -10.608 -6.420 1.00 77.75 84 THR A C 1
ATOM 650 O O . THR A 1 84 ? 1.100 -9.622 -7.128 1.00 77.75 84 THR A O 1
ATOM 653 N N . ARG A 1 85 ? 1.962 -11.331 -5.952 1.00 77.44 85 ARG A N 1
ATOM 654 C CA . ARG A 1 85 ? 3.335 -11.198 -6.451 1.00 77.44 85 ARG A CA 1
ATOM 655 C C . ARG A 1 85 ? 3.409 -11.573 -7.925 1.00 77.44 85 ARG A C 1
ATOM 657 O O . ARG A 1 85 ? 2.669 -12.459 -8.369 1.00 77.44 85 ARG A O 1
ATOM 664 N N . ASP A 1 86 ? 4.395 -11.026 -8.617 1.00 70.25 86 ASP A N 1
ATOM 665 C CA . ASP A 1 86 ? 4.706 -11.537 -9.941 1.00 70.25 86 ASP A CA 1
ATOM 666 C C . ASP A 1 86 ? 5.281 -12.958 -9.830 1.00 70.25 86 ASP A C 1
ATOM 668 O O . ASP A 1 86 ? 5.994 -13.287 -8.866 1.00 70.25 86 ASP A O 1
ATOM 672 N N . PRO A 1 87 ? 4.974 -13.848 -10.792 1.00 57.12 87 PRO A N 1
ATOM 673 C CA . PRO A 1 87 ? 5.7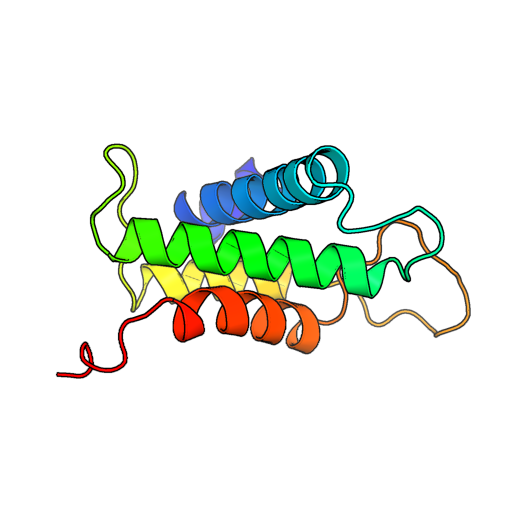24 -15.082 -10.954 1.00 57.12 87 PRO A CA 1
ATOM 674 C C . PRO A 1 87 ? 7.213 -14.758 -11.081 1.00 57.12 87 PRO A C 1
ATOM 676 O O . PRO A 1 87 ? 7.576 -13.722 -11.629 1.00 57.12 87 PRO A O 1
ATOM 679 N N . VAL A 1 88 ? 8.081 -15.665 -10.632 1.00 55.44 88 VAL A N 1
ATOM 680 C CA . VAL A 1 88 ? 9.510 -15.560 -10.954 1.00 55.44 88 VAL A CA 1
ATOM 681 C C . VAL A 1 88 ? 9.634 -15.692 -12.474 1.00 55.44 88 VAL A C 1
ATOM 683 O O . VAL A 1 88 ? 9.507 -16.793 -13.008 1.00 55.44 88 VAL A O 1
ATOM 686 N N . MET A 1 89 ? 9.777 -14.562 -13.161 1.00 52.44 89 MET A N 1
ATOM 687 C CA . MET A 1 89 ? 10.047 -14.487 -14.593 1.00 52.44 89 MET A CA 1
ATOM 688 C C . MET A 1 89 ? 11.556 -14.596 -14.813 1.00 52.44 89 MET A C 1
ATOM 690 O O . MET A 1 89 ? 12.348 -14.129 -13.993 1.00 52.44 89 MET A O 1
ATOM 694 N N . ASP A 1 90 ? 11.942 -15.251 -15.906 1.00 46.22 90 ASP A N 1
ATOM 695 C CA . ASP A 1 90 ? 13.323 -15.238 -16.390 1.00 46.22 90 ASP A CA 1
ATOM 696 C C . ASP A 1 90 ? 13.685 -13.788 -16.759 1.00 46.22 90 ASP A C 1
ATOM 698 O O . ASP A 1 90 ? 12.874 -13.074 -17.349 1.00 46.22 90 ASP A O 1
ATOM 702 N N . SER A 1 91 ? 14.874 -13.341 -16.365 1.00 47.94 91 SER A N 1
ATOM 703 C CA . SER A 1 91 ? 15.286 -11.937 -16.182 1.00 47.94 91 SER A CA 1
ATOM 704 C C . SER A 1 91 ? 15.365 -11.038 -17.431 1.00 47.94 91 SER A C 1
ATOM 706 O O . SER A 1 91 ? 15.928 -9.948 -17.348 1.00 47.94 91 SER A O 1
ATOM 708 N N . ASP A 1 92 ? 14.846 -11.464 -18.582 1.00 47.19 92 ASP A N 1
ATOM 709 C CA . ASP A 1 92 ? 15.247 -10.917 -19.888 1.00 47.19 92 ASP A CA 1
ATOM 710 C C . ASP A 1 92 ? 14.145 -10.145 -20.639 1.00 47.19 92 ASP A C 1
ATOM 712 O O . ASP A 1 92 ? 14.366 -9.686 -21.762 1.00 47.19 92 ASP A O 1
ATOM 716 N N . THR A 1 93 ? 12.966 -9.950 -20.045 1.00 48.88 93 THR A N 1
ATOM 717 C CA . THR A 1 93 ? 11.905 -9.114 -20.632 1.00 48.88 93 THR A CA 1
ATOM 718 C C . THR A 1 93 ? 11.546 -7.963 -19.709 1.00 48.88 93 THR A C 1
ATOM 720 O O . THR A 1 93 ? 10.937 -8.202 -18.672 1.00 48.88 93 THR A O 1
ATOM 723 N N . GLU A 1 94 ? 11.862 -6.725 -20.114 1.00 50.66 94 GLU A N 1
ATOM 724 C CA . GLU A 1 94 ? 11.239 -5.526 -19.538 1.00 50.66 94 GLU A CA 1
ATOM 725 C C . GLU A 1 94 ? 9.722 -5.677 -19.677 1.00 50.66 94 GLU A C 1
ATOM 727 O O . GLU A 1 94 ? 9.181 -5.650 -20.787 1.00 50.66 94 GLU A O 1
ATOM 732 N N . ASN A 1 95 ? 9.045 -5.893 -18.555 1.00 52.78 95 ASN A N 1
ATOM 733 C CA . ASN A 1 95 ? 7.598 -5.912 -18.503 1.00 52.78 95 ASN A CA 1
ATOM 734 C C . ASN A 1 95 ? 7.138 -4.645 -17.774 1.00 52.78 95 ASN A C 1
ATOM 736 O O . ASN A 1 95 ? 7.584 -4.341 -16.671 1.00 52.78 95 ASN A O 1
ATOM 740 N N . ASP A 1 96 ? 6.245 -3.884 -18.403 1.00 54.41 96 ASP A N 1
ATOM 741 C CA . ASP A 1 96 ? 5.667 -2.665 -17.816 1.00 54.41 96 ASP A CA 1
ATOM 742 C C . ASP A 1 96 ? 4.703 -2.977 -16.644 1.00 54.41 96 ASP A C 1
ATOM 744 O O . ASP A 1 96 ? 4.150 -2.057 -16.047 1.00 54.41 96 ASP A O 1
ATOM 748 N N . ASP A 1 97 ? 4.511 -4.262 -16.327 1.00 61.91 97 ASP A N 1
ATOM 749 C CA . ASP A 1 97 ? 3.582 -4.829 -15.339 1.00 61.91 97 ASP A CA 1
ATOM 750 C C . ASP A 1 97 ? 4.351 -5.648 -14.271 1.00 61.91 97 ASP A C 1
ATOM 752 O O . ASP A 1 97 ? 4.013 -6.796 -13.983 1.00 61.91 97 ASP A O 1
ATOM 756 N N . GLU A 1 98 ? 5.466 -5.100 -13.763 1.00 73.94 98 GLU A N 1
ATOM 757 C CA . GLU A 1 98 ? 6.321 -5.723 -12.733 1.00 73.94 98 GLU A CA 1
ATOM 758 C C . GLU A 1 98 ? 6.058 -5.166 -11.325 1.00 73.94 98 GLU A C 1
ATOM 760 O O . GLU A 1 98 ? 6.764 -4.262 -10.883 1.00 73.94 98 GLU A O 1
ATOM 765 N N . HIS A 1 99 ? 5.132 -5.752 -10.568 1.00 77.00 99 HIS A N 1
ATOM 766 C CA . HIS A 1 99 ? 4.942 -5.476 -9.137 1.00 77.00 99 HIS A CA 1
ATOM 767 C C . HIS A 1 99 ? 6.143 -5.903 -8.270 1.00 77.00 99 HIS A C 1
ATOM 769 O O . HIS A 1 99 ? 6.351 -5.375 -7.176 1.00 77.00 99 HIS A O 1
ATOM 775 N N . GLY A 1 100 ? 6.920 -6.889 -8.726 1.00 79.75 100 GLY A N 1
ATOM 776 C CA . GLY A 1 100 ? 8.077 -7.442 -8.028 1.00 79.75 100 GLY A CA 1
ATOM 777 C C . GLY A 1 100 ? 7.801 -8.724 -7.242 1.00 79.75 100 GLY A C 1
ATOM 778 O O . GLY A 1 100 ? 6.686 -9.261 -7.182 1.00 79.75 100 GLY A O 1
ATOM 779 N N . SER A 1 101 ? 8.857 -9.246 -6.610 1.00 86.31 101 SER A N 1
ATOM 780 C CA . SER A 1 101 ? 8.750 -10.458 -5.801 1.00 86.31 101 SER A CA 1
ATOM 781 C C . SER A 1 101 ? 7.930 -10.207 -4.532 1.00 86.31 101 SER A C 1
ATOM 783 O O . SER A 1 101 ? 7.809 -9.084 -4.045 1.00 86.31 101 SER A O 1
ATOM 785 N N . ALA A 1 102 ? 7.418 -11.275 -3.911 1.00 86.19 102 ALA A N 1
ATOM 786 C CA . ALA A 1 102 ? 6.739 -11.149 -2.618 1.00 86.19 102 ALA A CA 1
ATOM 787 C C . ALA A 1 102 ? 7.604 -10.455 -1.554 1.00 86.19 102 ALA A C 1
ATOM 789 O O . ALA A 1 102 ? 7.065 -9.744 -0.709 1.00 86.19 102 ALA A O 1
ATOM 790 N N . LEU A 1 103 ? 8.926 -10.662 -1.588 1.00 88.25 103 LEU A N 1
ATOM 791 C CA . LEU A 1 103 ? 9.832 -10.026 -0.639 1.00 88.25 103 LEU A CA 1
ATOM 792 C C . LEU A 1 103 ? 9.929 -8.522 -0.895 1.00 88.25 103 LEU A C 1
ATOM 794 O O . LEU A 1 103 ? 9.842 -7.764 0.068 1.00 88.25 103 LEU A O 1
ATOM 798 N N . ASP A 1 104 ? 10.061 -8.097 -2.152 1.00 87.75 104 ASP A N 1
ATOM 799 C CA . ASP A 1 104 ? 10.155 -6.676 -2.515 1.00 87.75 104 ASP A CA 1
ATOM 800 C C . ASP A 1 104 ? 8.906 -5.929 -2.051 1.00 87.75 104 ASP A C 1
ATOM 802 O O . ASP A 1 104 ? 8.983 -4.948 -1.310 1.00 87.75 104 ASP A O 1
ATOM 806 N N . ARG A 1 105 ? 7.739 -6.479 -2.388 1.00 93.00 105 ARG A N 1
ATOM 807 C CA . ARG A 1 105 ? 6.441 -5.886 -2.070 1.00 93.00 105 ARG A CA 1
ATOM 808 C C . ARG A 1 105 ? 6.170 -5.797 -0.575 1.00 93.00 105 ARG A C 1
ATOM 810 O O . ARG A 1 105 ? 5.806 -4.738 -0.064 1.00 93.00 105 ARG A O 1
ATOM 817 N N . VAL A 1 106 ? 6.381 -6.897 0.157 1.00 93.38 106 VAL A N 1
ATOM 818 C CA . VAL A 1 106 ? 6.204 -6.912 1.619 1.00 93.38 106 VAL A CA 1
ATOM 819 C C . VAL A 1 106 ? 7.188 -5.958 2.284 1.00 93.38 106 VAL A C 1
ATOM 821 O O . VAL A 1 106 ? 6.786 -5.219 3.180 1.00 93.38 106 VAL A O 1
ATOM 824 N N . SER A 1 107 ? 8.445 -5.927 1.839 1.00 92.56 107 SER A N 1
ATOM 825 C CA . SER A 1 107 ? 9.460 -5.039 2.414 1.00 92.56 107 SER A CA 1
ATOM 826 C C . SER A 1 107 ? 9.105 -3.572 2.188 1.00 92.56 107 SER A C 1
ATOM 828 O O . SER A 1 107 ? 9.147 -2.777 3.125 1.00 92.56 107 SER A O 1
ATOM 830 N N . ALA A 1 108 ? 8.688 -3.214 0.973 1.00 93.88 108 ALA A N 1
ATOM 831 C CA . ALA A 1 108 ? 8.284 -1.860 0.626 1.00 93.88 108 ALA A CA 1
ATOM 832 C C . ALA A 1 108 ? 7.035 -1.400 1.387 1.00 93.88 108 ALA A C 1
ATOM 834 O O . ALA A 1 108 ? 7.036 -0.326 1.998 1.00 93.88 108 ALA A O 1
ATOM 835 N N . PHE A 1 109 ? 6.006 -2.246 1.437 1.00 95.38 109 PHE A N 1
ATOM 836 C CA . PHE A 1 109 ? 4.813 -1.997 2.237 1.00 95.38 109 PHE A CA 1
ATOM 837 C C . PHE A 1 109 ? 5.152 -1.821 3.721 1.00 95.38 109 PHE A C 1
ATOM 839 O O . PHE A 1 109 ? 4.714 -0.859 4.356 1.00 95.38 109 PHE A O 1
ATOM 846 N N . GLN A 1 110 ? 5.960 -2.726 4.283 1.00 94.12 110 GLN A N 1
ATOM 847 C CA . GLN A 1 110 ? 6.364 -2.657 5.682 1.00 94.12 110 GLN A CA 1
ATOM 848 C C . GLN A 1 110 ? 7.152 -1.389 5.974 1.00 94.12 110 GLN A C 1
ATOM 850 O O . GLN A 1 110 ? 6.870 -0.764 6.990 1.00 94.12 110 GLN A O 1
ATOM 855 N N . MET A 1 111 ? 8.069 -0.963 5.096 1.00 94.81 111 MET A N 1
ATOM 856 C CA . MET A 1 111 ? 8.768 0.315 5.252 1.00 94.81 111 MET A CA 1
ATOM 857 C C . MET A 1 111 ? 7.774 1.460 5.443 1.00 94.81 111 MET A C 1
ATOM 859 O O . MET A 1 111 ? 7.892 2.202 6.416 1.00 94.81 111 MET A O 1
ATOM 863 N N . GLY A 1 112 ? 6.756 1.563 4.588 1.00 94.50 112 GLY A N 1
ATOM 864 C CA . GLY A 1 112 ? 5.702 2.564 4.736 1.00 94.50 112 GLY A CA 1
ATOM 865 C C . GLY A 1 112 ? 4.920 2.429 6.042 1.00 94.50 112 GLY A C 1
ATOM 866 O O . GLY A 1 112 ? 4.729 3.412 6.746 1.00 94.50 112 GLY A O 1
ATOM 867 N N . PHE A 1 113 ? 4.510 1.211 6.394 1.00 94.44 113 PHE A N 1
ATOM 868 C CA . PHE A 1 113 ? 3.653 0.949 7.551 1.00 94.44 113 PHE A CA 1
ATOM 869 C C . PHE A 1 113 ? 4.357 1.169 8.903 1.00 94.44 113 PHE A C 1
ATOM 871 O O . PHE A 1 113 ? 3.770 1.715 9.839 1.00 94.44 113 PHE A O 1
ATOM 878 N N . VAL A 1 114 ? 5.616 0.734 9.032 1.00 89.69 114 VAL A N 1
ATOM 879 C CA . VAL A 1 114 ? 6.346 0.744 10.313 1.00 89.69 114 VAL A CA 1
ATOM 880 C C . VAL A 1 114 ? 7.110 2.038 10.556 1.00 89.69 114 VAL A C 1
ATOM 882 O O . VAL A 1 114 ? 7.219 2.454 11.704 1.00 89.69 114 VAL A O 1
ATOM 885 N N . THR A 1 115 ? 7.621 2.705 9.515 1.00 80.62 115 THR A N 1
ATOM 886 C CA . THR A 1 115 ? 8.370 3.964 9.702 1.00 80.62 115 THR A CA 1
ATOM 887 C C . THR A 1 115 ? 7.460 5.132 10.074 1.00 80.62 115 THR A C 1
ATOM 889 O O . THR A 1 115 ? 7.914 6.089 10.699 1.00 80.62 115 THR A O 1
ATOM 892 N N . THR A 1 116 ? 6.164 5.043 9.756 1.00 65.62 116 THR A N 1
ATOM 893 C CA . THR A 1 116 ? 5.151 6.000 10.215 1.00 65.62 116 THR A CA 1
ATOM 894 C C . THR A 1 116 ? 4.612 5.698 11.604 1.00 65.62 116 THR A C 1
ATOM 896 O O . THR A 1 116 ? 4.029 6.586 12.230 1.00 65.62 116 THR A O 1
ATOM 899 N N . ALA A 1 117 ? 4.808 4.478 12.112 1.00 60.38 117 ALA A N 1
ATOM 900 C CA . ALA A 1 117 ? 4.451 4.163 13.481 1.00 60.38 117 ALA A CA 1
ATOM 901 C C . ALA A 1 117 ? 5.366 4.943 14.432 1.00 60.38 117 ALA A C 1
ATOM 903 O O . ALA A 1 117 ? 6.585 4.774 14.372 1.00 60.38 117 ALA A O 1
ATOM 904 N N . PRO A 1 118 ? 4.827 5.796 15.330 1.00 54.16 118 PRO A N 1
ATOM 905 C CA . PRO A 1 118 ? 5.643 6.330 16.402 1.00 54.16 118 PRO A CA 1
ATOM 906 C C . PRO A 1 118 ? 6.233 5.130 17.140 1.00 54.16 118 PRO A C 1
ATOM 908 O O . PRO A 1 118 ? 5.515 4.179 17.465 1.00 54.16 118 PRO A O 1
ATOM 911 N N . THR A 1 119 ? 7.539 5.175 17.382 1.00 48.66 119 THR A N 1
ATOM 912 C CA . THR A 1 119 ? 8.380 4.138 18.005 1.00 48.66 119 THR A CA 1
ATOM 913 C C . THR A 1 119 ? 7.948 3.728 19.427 1.00 48.66 119 THR A C 1
ATOM 915 O O . THR A 1 119 ? 8.700 3.082 20.146 1.00 48.66 119 THR A O 1
ATOM 918 N N . THR A 1 120 ? 6.730 4.067 19.850 1.00 42.34 120 THR A N 1
ATOM 919 C CA . THR A 1 120 ? 6.205 3.975 21.214 1.00 42.34 120 THR A CA 1
ATOM 920 C C . THR A 1 120 ? 4.873 3.225 21.338 1.00 42.34 120 THR A C 1
ATOM 922 O O . THR A 1 120 ? 4.236 3.309 22.381 1.00 42.34 120 THR A O 1
ATOM 925 N N . SER A 1 121 ? 4.438 2.460 20.329 1.00 41.34 121 SER A N 1
ATOM 926 C CA . SER A 1 121 ? 3.216 1.626 20.420 1.00 41.34 121 SER A CA 1
ATOM 927 C C . SER A 1 121 ? 3.487 0.117 20.434 1.00 41.34 121 SER A C 1
ATOM 929 O O . SER A 1 121 ? 2.706 -0.679 19.920 1.00 41.34 121 SER A O 1
ATOM 931 N N . ARG A 1 122 ? 4.594 -0.292 21.056 1.00 33.38 122 ARG A N 1
ATOM 932 C CA . ARG A 1 122 ? 4.763 -1.675 21.509 1.00 33.38 122 ARG A CA 1
ATOM 933 C C . ARG A 1 122 ? 4.215 -1.756 22.947 1.00 33.38 122 ARG A C 1
ATOM 935 O O . ARG A 1 122 ? 4.564 -0.861 23.717 1.00 33.38 122 ARG A O 1
ATOM 942 N N . PRO A 1 123 ? 3.341 -2.725 23.283 1.00 38.28 123 PRO A N 1
ATOM 943 C CA . PRO A 1 123 ? 2.866 -2.904 24.656 1.00 38.28 123 PRO A CA 1
ATOM 944 C C . PRO A 1 123 ? 4.021 -3.153 25.632 1.00 38.28 123 PRO A C 1
ATOM 946 O O . PRO A 1 123 ? 5.063 -3.703 25.192 1.00 38.28 123 PRO A O 1
#